Protein AF-A0AAD5EI81-F1 (afdb_monomer_lite)

Foldseek 3Di:
DVLLQVLLVLLLVLVVLVVCCVVVVDDVVCNVVSVVVNVVSCVVSVHDNPDPVSCVSRPPPPDGPVNVVVVVVVVVVVPPDPDPPDDPPPDDDDDDD

pLDDT: mean 83.07, std 16.95, range [44.34, 96.38]

InterPro domains:
  IPR032374 SGTA, homodimerisation domain [PF16546] (5-71)
  IPR047150 SGT [PTHR45831] (3-91)

Radius of gyration: 24.75 Å; chains: 1; bounding box: 62×70×39 Å

Sequence (97 aa):
MATDNKKALVYSIMEFLEKSCKDGSVKEDSVEGIEVAIQCLGEAFDVDPTDAEQQKQYSTKPATLQNIFDVYLKTKSNKKPAAPSATTSKSAPAASS

Organism: NCBI:txid1314678

Structure (mmCIF, N/CA/C/O backbone):
data_AF-A0AAD5EI81-F1
#
_entry.id   AF-A0AAD5EI81-F1
#
loop_
_atom_site.group_PDB
_atom_site.id
_atom_site.type_symbol
_atom_site.label_atom_id
_atom_site.label_alt_id
_atom_site.label_comp_id
_atom_site.label_asym_id
_atom_site.label_entity_id
_atom_site.label_seq_id
_atom_site.pdbx_PDB_ins_code
_atom_site.Cartn_x
_atom_site.Cartn_y
_atom_site.Cartn_z
_atom_site.occupancy
_atom_site.B_iso_or_equiv
_atom_site.auth_seq_id
_atom_site.auth_comp_id
_atom_site.auth_asym_id
_atom_site.auth_atom_id
_atom_site.pdbx_PDB_model_num
ATOM 1 N N . MET A 1 1 ? -13.589 10.523 10.504 1.00 56.81 1 MET A N 1
ATOM 2 C CA . MET A 1 1 ? -14.155 9.218 10.083 1.00 56.81 1 MET A CA 1
ATOM 3 C C . MET A 1 1 ? -13.979 8.932 8.591 1.00 56.81 1 MET A C 1
ATOM 5 O O . MET A 1 1 ? -13.240 8.015 8.268 1.00 56.81 1 MET A O 1
ATOM 9 N N . ALA A 1 2 ? -14.616 9.651 7.653 1.00 64.25 2 ALA A N 1
ATOM 10 C CA . ALA A 1 2 ? -14.473 9.329 6.219 1.00 64.25 2 ALA A CA 1
ATOM 11 C C . ALA A 1 2 ? -13.049 9.577 5.675 1.00 64.25 2 ALA A C 1
ATOM 13 O O . ALA A 1 2 ? -12.562 8.804 4.856 1.00 64.25 2 ALA A O 1
ATOM 14 N N . THR A 1 3 ? -12.372 10.624 6.152 1.00 72.44 3 THR A N 1
ATOM 15 C CA . THR A 1 3 ? -10.977 10.930 5.795 1.00 72.44 3 THR A CA 1
ATOM 16 C C . THR A 1 3 ? -10.000 9.922 6.401 1.00 72.44 3 THR A C 1
ATOM 18 O O . THR A 1 3 ? -9.121 9.444 5.697 1.00 72.44 3 THR A O 1
ATOM 21 N N . ASP A 1 4 ? -10.212 9.508 7.653 1.00 83.75 4 ASP A N 1
ATOM 22 C CA . ASP A 1 4 ? -9.393 8.484 8.322 1.00 83.75 4 ASP A CA 1
ATOM 23 C C . ASP A 1 4 ? -9.456 7.127 7.617 1.00 83.75 4 ASP A C 1
ATOM 25 O O . ASP A 1 4 ? -8.435 6.476 7.441 1.00 83.75 4 ASP A O 1
ATOM 29 N N . ASN A 1 5 ? -10.638 6.726 7.132 1.00 89.56 5 ASN A N 1
ATOM 30 C CA . ASN A 1 5 ? -10.777 5.497 6.344 1.00 89.56 5 ASN A CA 1
ATOM 31 C C . ASN A 1 5 ? -10.017 5.579 5.008 1.00 89.56 5 ASN A C 1
ATOM 33 O O . ASN A 1 5 ? -9.465 4.580 4.554 1.00 89.56 5 ASN A O 1
ATOM 37 N N . LYS A 1 6 ? -9.963 6.762 4.378 1.00 92.00 6 LYS A N 1
ATOM 38 C CA . LYS A 1 6 ? -9.163 6.972 3.161 1.00 92.00 6 LYS A CA 1
ATOM 39 C C . LYS A 1 6 ? -7.667 6.898 3.465 1.00 92.00 6 LYS A C 1
ATOM 41 O O . LYS A 1 6 ? -6.957 6.219 2.734 1.00 92.00 6 LYS A O 1
ATOM 46 N N . LYS A 1 7 ? -7.206 7.532 4.548 1.00 93.75 7 LYS A N 1
ATOM 47 C CA . LYS A 1 7 ? -5.805 7.458 4.992 1.00 93.75 7 LYS A CA 1
ATOM 48 C C . LYS A 1 7 ? -5.394 6.020 5.335 1.00 93.75 7 LYS A C 1
ATOM 50 O O . LYS A 1 7 ? -4.358 5.567 4.867 1.00 93.75 7 LYS A O 1
ATOM 55 N N . ALA A 1 8 ? -6.258 5.261 6.015 1.00 93.44 8 ALA A N 1
ATOM 56 C CA . ALA A 1 8 ? -6.050 3.834 6.276 1.00 93.44 8 ALA A CA 1
ATOM 57 C C . ALA A 1 8 ? -5.944 2.988 4.998 1.00 93.44 8 ALA A C 1
ATOM 59 O O . ALA A 1 8 ? -5.089 2.106 4.894 1.00 93.44 8 ALA A O 1
ATOM 60 N N . LEU A 1 9 ? -6.778 3.277 3.994 1.00 93.94 9 LEU A N 1
ATOM 61 C CA . LEU A 1 9 ? -6.695 2.611 2.697 1.00 93.94 9 LEU A CA 1
ATOM 62 C C . LEU A 1 9 ? -5.373 2.923 1.986 1.00 93.94 9 LEU A C 1
ATOM 64 O O . LEU A 1 9 ? -4.726 2.002 1.495 1.00 93.94 9 LEU A O 1
ATOM 68 N N . VAL A 1 10 ? -4.962 4.193 1.954 1.00 95.31 10 VAL A N 1
ATOM 69 C CA . VAL A 1 10 ? -3.697 4.614 1.333 1.00 95.31 10 VAL A CA 1
ATOM 70 C C . VAL A 1 10 ? -2.508 3.972 2.042 1.00 95.31 10 VAL A C 1
ATOM 72 O O . VAL A 1 10 ? -1.690 3.348 1.374 1.00 95.31 10 VAL A O 1
ATOM 75 N N . TYR A 1 11 ? -2.475 4.001 3.377 1.00 95.12 11 TYR A N 1
ATOM 76 C CA . TYR A 1 11 ? -1.461 3.310 4.181 1.00 95.12 11 TYR A CA 1
ATOM 77 C C . TYR A 1 11 ? -1.360 1.824 3.808 1.00 95.12 11 TYR A C 1
ATOM 79 O O . TYR A 1 11 ? -0.275 1.290 3.587 1.00 95.12 11 TYR A O 1
ATOM 87 N N . SER A 1 12 ? -2.506 1.155 3.662 1.00 94.81 12 SER A N 1
ATOM 88 C CA . SER A 1 12 ? -2.551 -0.264 3.298 1.00 94.81 12 SER A CA 1
ATOM 89 C C . SER A 1 12 ? -2.066 -0.537 1.866 1.00 94.81 12 SER A C 1
ATOM 91 O O . SER A 1 12 ? -1.510 -1.603 1.601 1.00 94.81 12 SER A O 1
ATOM 93 N N . ILE A 1 13 ? -2.271 0.403 0.935 1.00 95.38 13 ILE A N 1
ATOM 94 C CA . ILE A 1 13 ? -1.726 0.333 -0.431 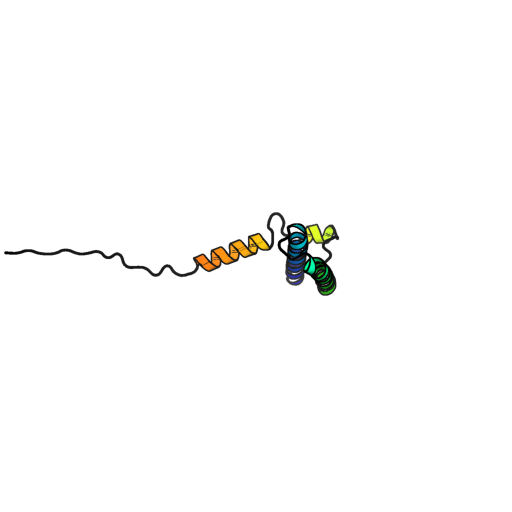1.00 95.38 13 ILE A CA 1
ATOM 95 C C . ILE A 1 13 ? -0.207 0.507 -0.395 1.00 95.38 13 ILE A C 1
ATOM 97 O O . ILE A 1 13 ? 0.497 -0.255 -1.051 1.00 95.38 13 ILE A O 1
ATOM 101 N N . MET A 1 14 ? 0.298 1.461 0.389 1.00 94.62 14 MET A N 1
ATOM 102 C CA . MET A 1 14 ? 1.735 1.692 0.552 1.00 94.62 14 MET A CA 1
ATOM 103 C C . MET A 1 14 ? 2.427 0.444 1.120 1.00 94.62 14 MET A C 1
ATOM 105 O O . MET A 1 14 ? 3.366 -0.047 0.501 1.00 94.62 14 MET A O 1
ATOM 109 N N . GLU A 1 15 ? 1.891 -0.156 2.193 1.00 93.38 15 GLU A N 1
ATOM 110 C CA . GLU A 1 15 ? 2.433 -1.403 2.770 1.00 93.38 15 GLU A CA 1
ATOM 111 C C . GLU A 1 15 ? 2.414 -2.564 1.751 1.00 93.38 15 GLU A C 1
ATOM 113 O O . GLU A 1 15 ? 3.347 -3.368 1.682 1.00 93.38 15 GLU A O 1
ATOM 118 N N . PHE A 1 16 ? 1.366 -2.654 0.922 1.00 94.81 16 PHE A N 1
ATOM 119 C CA . PHE A 1 16 ? 1.283 -3.646 -0.154 1.00 94.81 16 PHE A CA 1
ATOM 120 C C . PHE A 1 16 ? 2.361 -3.435 -1.228 1.00 94.81 16 PHE A C 1
ATOM 122 O O . PHE A 1 16 ? 2.985 -4.409 -1.658 1.00 94.81 16 PHE A O 1
ATOM 129 N N . LEU A 1 17 ? 2.593 -2.192 -1.653 1.00 94.44 17 LEU A N 1
ATOM 130 C CA . LEU A 1 17 ? 3.607 -1.854 -2.652 1.00 94.44 17 LEU A CA 1
ATOM 131 C C . LEU A 1 17 ? 5.023 -2.123 -2.123 1.00 94.44 17 LEU A C 1
ATOM 133 O O . LEU A 1 17 ? 5.794 -2.802 -2.797 1.00 94.44 17 LEU A O 1
ATOM 137 N N . GLU A 1 18 ? 5.336 -1.704 -0.893 1.00 92.62 18 GLU A N 1
ATOM 138 C CA . GLU A 1 18 ? 6.626 -1.987 -0.243 1.00 92.62 18 GLU A CA 1
ATOM 139 C C . GLU A 1 18 ? 6.889 -3.490 -0.129 1.00 92.62 18 GLU A C 1
ATOM 141 O O . GLU A 1 18 ? 7.992 -3.976 -0.400 1.00 92.62 18 GLU A O 1
ATOM 146 N N . LYS A 1 19 ? 5.862 -4.253 0.264 1.00 93.06 19 LYS A N 1
ATOM 147 C CA . LYS A 1 19 ? 5.960 -5.709 0.337 1.00 93.06 19 LYS A CA 1
ATOM 148 C C . LYS A 1 19 ? 6.174 -6.325 -1.041 1.00 93.06 19 LYS A C 1
ATOM 150 O O . LYS A 1 19 ? 6.997 -7.226 -1.148 1.00 93.06 19 LYS A O 1
ATOM 155 N N . SER A 1 20 ? 5.485 -5.822 -2.063 1.00 93.50 20 SER A N 1
ATOM 156 C CA . SER A 1 20 ? 5.611 -6.310 -3.440 1.00 93.50 20 SER A CA 1
ATOM 157 C C . SER A 1 20 ? 7.022 -6.099 -3.993 1.00 93.50 20 SER A C 1
ATOM 159 O O . SER A 1 20 ? 7.552 -6.983 -4.664 1.00 93.50 20 SER A O 1
ATOM 161 N N . CYS A 1 21 ? 7.655 -4.966 -3.665 1.00 92.56 21 CYS A N 1
ATOM 162 C CA . CYS A 1 21 ? 9.062 -4.713 -3.983 1.00 92.56 21 CYS A CA 1
ATOM 163 C C . CYS A 1 21 ? 10.001 -5.690 -3.261 1.00 92.56 21 CYS A C 1
ATOM 165 O O . CYS A 1 21 ? 10.963 -6.169 -3.851 1.00 92.56 21 CYS A O 1
ATOM 167 N N . LYS A 1 22 ? 9.717 -6.019 -1.993 1.00 91.06 22 LYS A N 1
ATOM 168 C CA . LYS A 1 22 ? 10.549 -6.923 -1.179 1.00 91.06 22 LYS A CA 1
ATOM 169 C C . LYS A 1 22 ? 10.395 -8.405 -1.511 1.00 91.06 22 LYS A C 1
ATOM 171 O O . LYS A 1 22 ? 11.363 -9.145 -1.370 1.00 91.06 22 LYS A O 1
ATOM 176 N N . ASP A 1 23 ? 9.195 -8.860 -1.864 1.00 91.88 23 ASP A N 1
ATOM 177 C CA . ASP A 1 23 ? 8.920 -10.282 -2.113 1.00 91.88 23 ASP A CA 1
ATOM 178 C C . ASP A 1 23 ? 9.115 -10.695 -3.581 1.00 91.88 23 ASP A C 1
ATOM 180 O O . ASP A 1 23 ? 9.061 -11.882 -3.896 1.00 91.88 23 ASP A O 1
ATOM 184 N N . GLY A 1 24 ? 9.394 -9.734 -4.468 1.00 89.00 24 GLY A N 1
ATOM 185 C CA . GLY A 1 24 ? 9.627 -9.988 -5.890 1.00 89.00 24 GLY A CA 1
ATOM 186 C C . GLY A 1 24 ? 8.344 -10.139 -6.709 1.00 89.00 24 GLY A C 1
ATOM 187 O O . GLY A 1 24 ? 8.396 -10.616 -7.843 1.00 89.00 24 GLY A O 1
ATOM 188 N N . SER A 1 25 ? 7.191 -9.714 -6.177 1.00 91.00 25 SER A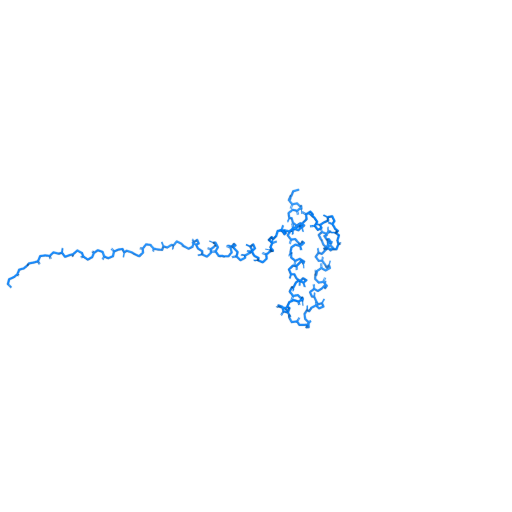 N 1
ATOM 189 C CA . SER A 1 25 ? 5.931 -9.649 -6.935 1.00 91.00 25 SER A CA 1
ATOM 190 C C . SER A 1 25 ? 5.984 -8.660 -8.108 1.00 91.00 25 SER A C 1
ATOM 192 O O . SER A 1 25 ? 5.142 -8.717 -9.007 1.00 91.00 25 SER A O 1
ATOM 194 N N . VAL A 1 26 ? 6.960 -7.748 -8.114 1.00 92.69 26 VAL A N 1
ATOM 195 C CA . VAL A 1 26 ? 7.196 -6.759 -9.175 1.00 92.69 26 VAL A CA 1
ATOM 196 C C . VAL A 1 26 ? 8.594 -6.920 -9.764 1.00 92.69 26 VAL A C 1
ATOM 198 O O . VAL A 1 26 ? 9.507 -7.422 -9.115 1.00 92.69 26 VAL A O 1
ATOM 201 N N . LYS A 1 27 ? 8.759 -6.504 -11.024 1.00 92.56 27 LYS A N 1
ATOM 202 C CA . LYS A 1 27 ? 10.061 -6.521 -11.705 1.00 92.56 27 LYS A CA 1
ATOM 203 C C . LYS A 1 27 ? 11.026 -5.558 -11.020 1.00 92.56 27 LYS A C 1
ATOM 205 O O . LYS A 1 27 ? 10.612 -4.466 -10.642 1.00 92.56 27 LYS A O 1
ATOM 210 N N . GLU A 1 28 ? 12.301 -5.931 -10.964 1.00 89.94 28 GLU A N 1
ATOM 211 C CA . GLU A 1 28 ? 13.359 -5.122 -10.345 1.00 89.94 28 GLU A CA 1
ATOM 212 C C . GLU A 1 28 ? 13.464 -3.725 -10.983 1.00 89.94 28 GLU A C 1
ATOM 214 O O . GLU A 1 28 ? 13.420 -2.733 -10.264 1.00 89.94 28 GLU A O 1
ATOM 219 N N . ASP A 1 29 ? 13.407 -3.625 -12.320 1.00 92.56 29 ASP A N 1
ATOM 220 C CA . ASP A 1 29 ? 13.367 -2.341 -13.050 1.00 92.56 29 ASP A CA 1
ATOM 221 C C . ASP A 1 29 ? 12.177 -1.431 -12.678 1.00 92.56 29 ASP A C 1
ATOM 223 O O . ASP A 1 29 ? 12.140 -0.258 -13.037 1.00 92.56 29 ASP A O 1
ATOM 227 N N . SER A 1 30 ? 11.139 -1.969 -12.029 1.00 92.94 30 SER A N 1
ATOM 228 C CA . SER A 1 30 ? 9.952 -1.212 -11.612 1.00 92.94 30 SER A CA 1
ATOM 229 C C . SER A 1 30 ? 9.979 -0.815 -10.136 1.00 92.94 30 SER A C 1
ATOM 231 O O . SER A 1 30 ? 9.109 -0.050 -9.722 1.00 92.94 30 SER A O 1
ATOM 233 N N . VAL A 1 31 ? 10.946 -1.304 -9.349 1.00 93.81 31 VAL A N 1
ATOM 234 C CA . VAL A 1 31 ? 11.032 -1.038 -7.903 1.00 93.81 31 VAL A CA 1
ATOM 235 C C . VAL A 1 31 ? 11.221 0.451 -7.640 1.00 93.81 31 VAL A C 1
ATOM 237 O O . VAL A 1 31 ? 10.416 1.026 -6.912 1.00 93.81 31 VAL A O 1
ATOM 240 N N . GLU A 1 32 ? 12.177 1.097 -8.312 1.00 94.31 32 GLU A N 1
ATOM 241 C CA . GLU A 1 32 ? 12.427 2.539 -8.155 1.00 94.31 32 GLU A CA 1
ATOM 242 C C . GLU A 1 32 ? 11.173 3.369 -8.482 1.00 94.31 32 GLU A C 1
ATOM 244 O O . GLU A 1 32 ? 10.809 4.298 -7.762 1.00 94.31 32 GLU A O 1
ATOM 249 N N . GLY A 1 33 ? 10.448 2.997 -9.544 1.00 96.06 33 GLY A N 1
ATOM 250 C CA . GLY A 1 33 ? 9.199 3.665 -9.918 1.00 96.06 33 GLY A CA 1
ATOM 251 C C . GLY A 1 33 ? 8.084 3.483 -8.883 1.00 96.06 33 GLY A C 1
ATOM 252 O O . GLY A 1 33 ? 7.290 4.397 -8.654 1.00 96.06 33 GLY A O 1
ATOM 253 N N . ILE A 1 34 ? 8.027 2.319 -8.233 1.00 95.44 34 ILE A N 1
ATOM 254 C CA . ILE A 1 34 ? 7.063 2.044 -7.165 1.00 95.44 34 ILE A CA 1
ATOM 255 C C . ILE A 1 34 ? 7.424 2.808 -5.888 1.00 95.44 34 ILE A C 1
ATOM 257 O O . ILE A 1 34 ? 6.522 3.334 -5.241 1.00 95.44 34 ILE A O 1
ATOM 261 N N . GLU A 1 35 ? 8.706 2.932 -5.541 1.00 93.50 35 GLU A N 1
ATOM 262 C CA . GLU A 1 35 ? 9.151 3.735 -4.394 1.00 93.50 35 GLU A CA 1
ATOM 263 C C . GLU A 1 35 ? 8.768 5.211 -4.555 1.00 93.50 35 GLU A C 1
ATOM 265 O O . GLU A 1 35 ? 8.216 5.811 -3.629 1.00 93.50 35 GLU A O 1
ATOM 270 N N . VAL A 1 36 ? 8.934 5.771 -5.760 1.00 96.06 36 VAL A N 1
ATOM 271 C CA . VAL A 1 36 ? 8.449 7.125 -6.080 1.00 96.06 36 VAL A CA 1
ATOM 272 C C . VAL A 1 36 ? 6.925 7.209 -5.952 1.00 96.06 36 VAL A C 1
ATOM 274 O O . VAL A 1 36 ? 6.401 8.162 -5.378 1.00 96.06 36 VAL A O 1
ATOM 277 N N . ALA A 1 37 ? 6.188 6.203 -6.433 1.00 96.38 37 ALA A N 1
ATOM 278 C CA . ALA A 1 37 ? 4.731 6.184 -6.308 1.00 96.38 37 ALA A CA 1
ATOM 279 C C . ALA A 1 37 ? 4.268 6.143 -4.840 1.00 96.38 37 ALA A C 1
ATOM 281 O O . ALA A 1 37 ? 3.310 6.834 -4.490 1.00 96.38 37 ALA A O 1
ATOM 282 N N . ILE A 1 38 ? 4.946 5.376 -3.977 1.00 95.12 38 ILE A N 1
ATOM 283 C CA . ILE A 1 38 ? 4.678 5.340 -2.531 1.00 95.12 38 ILE A CA 1
ATOM 284 C C . ILE A 1 38 ? 4.859 6.741 -1.937 1.00 95.12 38 ILE A C 1
ATOM 286 O O . ILE A 1 38 ? 3.959 7.221 -1.250 1.00 95.12 38 ILE A O 1
ATOM 290 N N . GLN A 1 39 ? 5.957 7.431 -2.253 1.00 94.56 39 GLN A N 1
ATOM 291 C CA . GLN A 1 39 ? 6.195 8.799 -1.779 1.00 94.56 39 GLN A CA 1
ATOM 292 C C . GLN A 1 39 ? 5.098 9.766 -2.244 1.00 94.56 39 GLN A C 1
ATOM 294 O O . GLN A 1 39 ? 4.517 10.472 -1.420 1.00 94.56 39 GLN A O 1
ATOM 299 N N . CYS A 1 40 ? 4.728 9.731 -3.529 1.00 96.31 40 CYS A N 1
ATOM 300 C CA . CYS A 1 40 ? 3.653 10.573 -4.056 1.00 96.31 40 CYS A CA 1
ATOM 301 C C . CYS A 1 40 ? 2.299 10.308 -3.375 1.00 96.31 40 CYS A C 1
ATOM 303 O O . CYS A 1 40 ? 1.535 11.244 -3.141 1.00 96.31 40 CYS A O 1
ATOM 305 N N . LEU A 1 41 ? 1.977 9.047 -3.056 1.00 95.62 41 LEU A N 1
ATOM 306 C CA . LEU A 1 41 ? 0.757 8.697 -2.320 1.00 95.62 41 LEU A CA 1
ATOM 307 C C . LEU A 1 41 ? 0.788 9.228 -0.884 1.00 95.62 41 LEU A C 1
ATOM 309 O O . LEU A 1 41 ? -0.228 9.739 -0.408 1.00 95.62 41 LEU A O 1
ATOM 313 N N . GLY A 1 42 ? 1.941 9.126 -0.219 1.00 94.81 42 GLY A N 1
ATOM 314 C CA . GLY A 1 42 ? 2.132 9.646 1.130 1.00 94.81 42 GLY A CA 1
ATOM 315 C C . GLY A 1 42 ? 1.931 11.158 1.196 1.00 94.81 42 GLY A C 1
ATOM 316 O O . GLY A 1 42 ? 1.133 11.640 1.999 1.00 94.81 42 GLY A O 1
ATOM 317 N N . GLU A 1 43 ? 2.547 11.904 0.277 1.00 94.69 43 GLU A N 1
ATOM 318 C CA . GLU A 1 43 ? 2.383 13.361 0.195 1.00 94.69 43 GLU A CA 1
ATOM 319 C C . GLU A 1 43 ? 0.951 13.772 -0.178 1.00 94.69 43 GLU A C 1
ATOM 321 O O . GLU A 1 43 ? 0.380 14.672 0.437 1.00 94.69 43 GLU A O 1
ATOM 326 N N . ALA A 1 44 ? 0.327 13.096 -1.149 1.00 95.44 44 ALA A N 1
ATOM 327 C CA . ALA A 1 44 ? -1.010 13.458 -1.628 1.00 95.44 44 ALA A CA 1
ATOM 328 C C . ALA A 1 44 ? -2.109 13.291 -0.565 1.00 95.44 44 ALA A C 1
ATOM 330 O O . ALA A 1 44 ? -3.133 13.978 -0.618 1.00 95.44 44 ALA A O 1
ATOM 331 N N . PHE A 1 45 ? -1.921 12.365 0.378 1.00 94.25 45 PHE A N 1
ATOM 332 C CA . PHE A 1 45 ? -2.908 12.045 1.408 1.00 94.25 45 PHE A CA 1
ATOM 333 C C . PHE A 1 45 ? -2.449 12.371 2.826 1.00 94.25 45 PHE A C 1
ATOM 335 O O . PHE A 1 45 ? -3.220 12.132 3.762 1.00 94.25 45 PHE A O 1
ATOM 342 N N . ASP A 1 46 ? -1.255 12.950 2.986 1.00 93.00 46 ASP A N 1
ATOM 343 C CA . ASP A 1 46 ? -0.660 13.261 4.285 1.00 93.00 46 ASP A CA 1
ATOM 344 C C . ASP A 1 46 ? -0.596 11.988 5.160 1.00 93.00 46 ASP A C 1
ATOM 346 O O . ASP A 1 46 ? -1.153 11.912 6.264 1.00 93.00 46 ASP A O 1
ATOM 350 N N . VAL A 1 47 ? -0.014 10.933 4.577 1.00 94.00 47 VAL A N 1
ATOM 351 C CA . VAL A 1 47 ? 0.169 9.604 5.171 1.00 94.00 47 VAL A CA 1
ATOM 352 C C . VAL A 1 47 ? 1.647 9.232 5.145 1.00 94.00 47 VAL A C 1
ATOM 354 O O . VAL A 1 47 ? 2.281 9.279 4.096 1.00 94.00 47 VAL A O 1
ATOM 357 N N . ASP A 1 48 ? 2.176 8.806 6.285 1.00 91.25 48 ASP A N 1
ATOM 358 C CA . ASP A 1 48 ? 3.564 8.381 6.430 1.00 91.25 48 ASP A CA 1
ATOM 359 C C . ASP A 1 48 ? 3.621 6.948 6.995 1.00 91.25 48 ASP A C 1
ATOM 361 O O . ASP A 1 48 ? 3.159 6.706 8.115 1.00 91.25 48 ASP A O 1
ATOM 365 N N . PRO A 1 49 ? 4.164 5.970 6.244 1.00 84.56 49 PRO A N 1
ATOM 366 C CA . PRO A 1 49 ? 4.290 4.591 6.699 1.00 84.56 49 PRO A CA 1
ATOM 367 C C . PRO A 1 49 ? 5.345 4.422 7.800 1.00 84.56 49 PRO A C 1
ATOM 369 O O . PRO A 1 49 ? 5.316 3.417 8.517 1.00 84.56 49 PRO A O 1
ATOM 372 N N . THR A 1 50 ? 6.254 5.391 7.942 1.00 87.94 50 THR A N 1
ATOM 373 C CA . THR A 1 50 ? 7.330 5.408 8.940 1.00 87.94 50 THR A CA 1
ATOM 374 C C . THR A 1 50 ? 6.911 6.057 10.259 1.00 87.94 50 THR A C 1
ATOM 376 O O . THR A 1 50 ? 7.557 5.824 11.284 1.00 87.94 50 THR A O 1
ATOM 379 N N . ASP A 1 51 ? 5.805 6.808 10.270 1.00 92.56 51 ASP A N 1
ATOM 380 C CA . ASP A 1 51 ? 5.269 7.408 11.486 1.00 92.56 51 ASP A CA 1
ATOM 381 C C . ASP A 1 51 ? 4.568 6.362 12.368 1.00 92.56 51 ASP A C 1
ATOM 383 O O . ASP A 1 51 ? 3.621 5.678 11.968 1.00 92.56 51 ASP A O 1
ATOM 387 N N . ALA A 1 52 ? 5.033 6.240 13.612 1.00 91.25 52 ALA A N 1
ATOM 388 C CA . ALA A 1 52 ? 4.568 5.209 14.535 1.00 91.25 52 ALA A CA 1
ATOM 389 C C . ALA A 1 52 ? 3.114 5.417 14.996 1.00 91.25 52 ALA A C 1
ATOM 391 O O . ALA A 1 52 ? 2.420 4.444 15.309 1.00 91.25 52 ALA A O 1
ATOM 392 N N . GLU A 1 53 ? 2.642 6.663 15.059 1.00 92.19 53 GLU A N 1
ATOM 393 C CA . GLU A 1 53 ? 1.274 6.977 15.481 1.00 92.19 53 GLU A CA 1
ATOM 394 C C . GLU A 1 53 ? 0.288 6.682 14.347 1.00 92.19 53 GLU A C 1
ATOM 396 O O . GLU A 1 53 ? -0.713 5.991 14.556 1.00 92.19 53 GLU A O 1
ATOM 401 N N . GLN A 1 54 ? 0.620 7.088 13.122 1.00 91.75 54 GLN A N 1
ATOM 402 C CA . GLN A 1 54 ? -0.120 6.729 11.919 1.00 91.75 54 GLN A CA 1
ATOM 403 C C . GLN A 1 54 ? -0.123 5.224 11.682 1.00 91.75 54 GLN A C 1
ATOM 405 O O . GLN A 1 54 ? -1.169 4.665 11.359 1.00 91.75 54 GLN A O 1
ATOM 410 N N . GLN A 1 55 ? 0.990 4.533 11.930 1.00 90.69 55 GLN A N 1
ATOM 411 C CA . GLN A 1 55 ? 1.016 3.077 11.884 1.00 90.69 55 GLN A CA 1
ATOM 412 C C . GLN A 1 55 ? 0.009 2.464 12.864 1.00 90.69 55 GLN A C 1
ATOM 414 O O . GLN A 1 55 ? -0.727 1.560 12.482 1.00 90.69 55 GLN A O 1
ATOM 419 N N . LYS A 1 56 ? -0.091 2.945 14.109 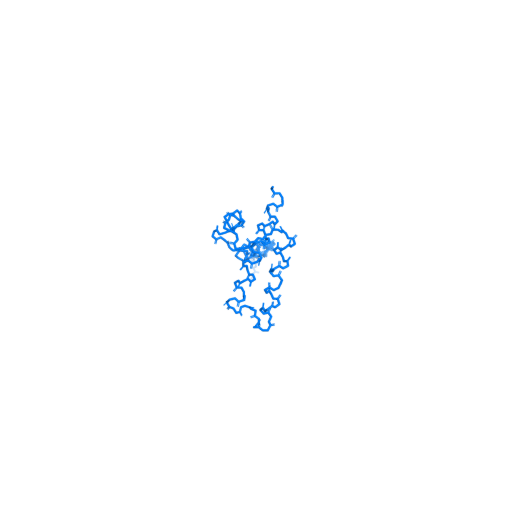1.00 90.31 56 LYS A N 1
ATOM 420 C CA . LYS A 1 56 ? -1.112 2.441 15.049 1.00 90.31 56 LYS A CA 1
ATOM 421 C C . LYS A 1 56 ? -2.535 2.775 14.602 1.00 90.31 56 LYS A C 1
ATOM 423 O O . LYS A 1 56 ? -3.439 1.978 14.834 1.00 90.31 56 LYS A O 1
ATOM 428 N N . GLN A 1 57 ? -2.733 3.946 14.003 1.00 90.62 57 GLN A N 1
ATOM 429 C CA . GLN A 1 57 ? -4.055 4.452 13.642 1.00 90.62 57 GLN A CA 1
ATOM 430 C C . GLN A 1 57 ? -4.603 3.842 12.343 1.00 90.62 57 GLN A C 1
ATOM 432 O O . GLN A 1 57 ? -5.807 3.615 12.231 1.00 90.62 57 GLN A O 1
ATOM 437 N N . TYR A 1 58 ? -3.737 3.597 11.360 1.00 92.38 58 TYR A N 1
ATOM 438 C CA . TYR A 1 58 ? -4.108 3.246 9.986 1.00 92.38 58 TYR A CA 1
ATOM 439 C C . TYR A 1 58 ? -3.770 1.807 9.596 1.00 92.38 58 TYR A C 1
ATOM 441 O O . TYR A 1 58 ? -4.303 1.314 8.601 1.00 92.38 58 TYR A O 1
ATOM 449 N N . SER A 1 59 ? -2.920 1.119 10.363 1.00 87.62 59 SER A N 1
ATOM 450 C CA . SER A 1 59 ? -2.604 -0.289 10.114 1.00 87.62 59 SER A CA 1
ATOM 451 C C . SER A 1 59 ? -3.851 -1.164 10.212 1.00 87.62 59 SER A C 1
ATOM 453 O O . SER A 1 59 ? -4.618 -1.095 11.172 1.00 87.62 59 SER A O 1
ATOM 455 N N . THR A 1 60 ? -4.016 -2.058 9.239 1.00 86.44 60 THR A N 1
ATOM 456 C CA . THR A 1 60 ? -5.108 -3.042 9.205 1.00 86.44 60 THR A CA 1
ATOM 457 C C . THR A 1 60 ? -4.722 -4.390 9.815 1.00 86.44 60 THR A C 1
ATOM 459 O O . THR A 1 60 ? -5.490 -5.353 9.727 1.00 86.44 60 THR A O 1
ATOM 462 N N . LYS A 1 61 ? -3.533 -4.490 10.428 1.00 85.44 61 LYS A N 1
ATOM 463 C CA . LYS A 1 61 ? -3.033 -5.736 11.029 1.00 85.44 61 LYS A CA 1
ATOM 464 C C . LYS A 1 61 ? -4.030 -6.281 12.067 1.00 85.44 61 LYS A C 1
ATOM 466 O O . LYS A 1 61 ? -4.589 -5.507 12.840 1.00 85.44 61 LYS A O 1
ATOM 471 N N . PRO A 1 62 ? -4.255 -7.610 12.112 1.00 84.38 62 PRO A N 1
ATOM 472 C CA . PRO A 1 62 ? -3.500 -8.671 11.428 1.00 84.38 62 PRO A CA 1
ATOM 473 C C . PRO A 1 62 ? -3.900 -8.926 9.963 1.00 84.38 62 PRO A C 1
ATOM 475 O O . PRO A 1 62 ? -3.286 -9.766 9.308 1.00 84.38 62 PRO A O 1
ATOM 478 N N . ALA A 1 63 ? -4.915 -8.241 9.433 1.00 88.00 63 ALA A N 1
ATOM 479 C CA . ALA A 1 63 ? -5.317 -8.392 8.040 1.00 88.00 63 ALA A CA 1
ATOM 480 C C . ALA A 1 63 ? -4.464 -7.511 7.111 1.00 88.00 63 ALA A C 1
ATOM 482 O O . ALA A 1 63 ? -4.064 -6.402 7.462 1.00 88.00 63 ALA A O 1
ATOM 483 N N . THR A 1 64 ? -4.215 -7.994 5.896 1.00 89.69 64 THR A N 1
ATOM 4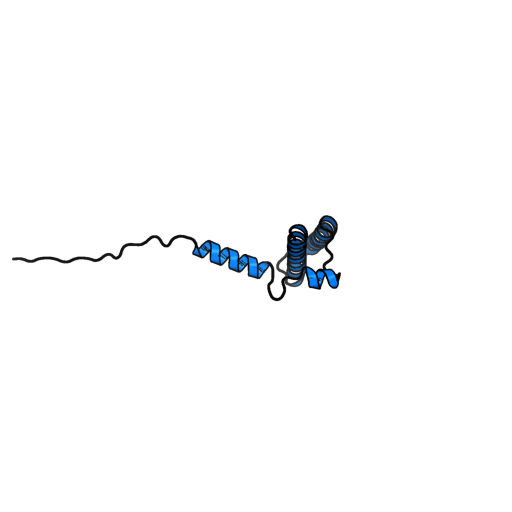84 C CA . THR A 1 64 ? -3.577 -7.215 4.827 1.00 89.69 64 THR A CA 1
ATOM 485 C C . THR A 1 64 ? -4.611 -6.832 3.777 1.00 89.69 64 THR A C 1
ATOM 487 O O . THR A 1 64 ? -5.591 -7.559 3.576 1.00 89.69 64 THR A O 1
ATOM 490 N N . LEU A 1 65 ? -4.374 -5.729 3.059 1.00 92.50 65 LEU A N 1
ATOM 491 C CA . LEU A 1 65 ? -5.235 -5.300 1.950 1.00 92.50 65 LEU A CA 1
ATOM 492 C C . LEU A 1 65 ? -5.478 -6.433 0.945 1.00 92.50 65 LEU A C 1
ATOM 494 O O . LEU A 1 65 ? -6.607 -6.642 0.509 1.00 92.50 65 LEU A O 1
ATOM 498 N N . GLN A 1 66 ? -4.430 -7.202 0.642 1.00 90.81 66 GLN A N 1
ATOM 499 C CA . GLN A 1 66 ? -4.505 -8.340 -0.266 1.00 90.81 66 GLN A CA 1
ATOM 500 C C . GLN A 1 66 ? -5.462 -9.425 0.245 1.00 90.81 66 GLN A C 1
ATOM 502 O O . GLN A 1 66 ? -6.367 -9.816 -0.485 1.00 90.81 66 GLN A O 1
ATOM 507 N N . ASN A 1 67 ? -5.356 -9.838 1.516 1.00 92.81 67 ASN A N 1
ATOM 508 C CA . ASN A 1 67 ? -6.259 -10.843 2.089 1.00 92.81 67 ASN A CA 1
ATOM 509 C C . ASN A 1 67 ? -7.719 -10.355 2.127 1.00 92.81 67 ASN A C 1
ATOM 511 O O . ASN A 1 67 ? -8.641 -11.110 1.817 1.00 92.81 67 ASN A O 1
ATOM 515 N N . ILE A 1 68 ? -7.941 -9.080 2.465 1.00 92.38 68 ILE A N 1
ATOM 516 C CA . ILE A 1 68 ? -9.279 -8.470 2.458 1.00 92.38 68 ILE A CA 1
ATOM 517 C C . ILE A 1 68 ? -9.865 -8.496 1.039 1.00 92.38 68 ILE A C 1
ATOM 519 O O . ILE A 1 68 ? -11.023 -8.879 0.847 1.00 92.38 68 ILE A O 1
ATOM 523 N N . PHE A 1 69 ? -9.061 -8.125 0.041 1.00 93.19 69 PHE A N 1
ATOM 524 C CA . PHE A 1 69 ? -9.478 -8.110 -1.356 1.00 93.19 69 PHE A CA 1
ATOM 525 C C . PHE A 1 69 ? -9.757 -9.522 -1.890 1.00 93.19 69 PHE A C 1
ATOM 527 O O . PHE A 1 69 ? -10.789 -9.738 -2.527 1.00 93.19 69 PHE A O 1
ATOM 534 N N . ASP A 1 70 ? -8.923 -10.508 -1.555 1.00 93.00 70 ASP A N 1
ATOM 535 C CA . ASP A 1 70 ? -9.134 -11.918 -1.900 1.00 93.00 70 ASP A CA 1
ATOM 536 C C . ASP A 1 70 ? -10.447 -12.472 -1.332 1.00 93.00 70 ASP A C 1
ATOM 538 O O . ASP A 1 70 ? -11.220 -13.126 -2.040 1.00 93.00 70 ASP A O 1
ATOM 542 N N . VAL A 1 71 ? -10.739 -12.197 -0.056 1.00 93.62 71 VAL A N 1
ATOM 543 C CA . VAL A 1 71 ? -11.999 -12.611 0.586 1.00 93.62 71 VAL A CA 1
ATOM 544 C C . VAL A 1 71 ? -13.197 -11.957 -0.103 1.00 93.62 71 VAL A C 1
ATOM 546 O O . VAL A 1 71 ? -14.205 -12.626 -0.365 1.00 93.62 71 VAL A O 1
ATOM 549 N N . TYR A 1 72 ? -13.090 -10.671 -0.446 1.00 93.38 72 TYR A N 1
ATOM 550 C CA . TYR A 1 72 ? -14.128 -9.968 -1.193 1.00 93.38 72 TYR A CA 1
ATOM 551 C C . TYR A 1 72 ? -14.365 -10.600 -2.572 1.00 93.38 72 TYR A C 1
ATOM 553 O O . TYR A 1 72 ? -15.514 -10.887 -2.919 1.00 93.38 72 TYR A O 1
ATOM 561 N N . LEU A 1 73 ? -13.306 -10.885 -3.337 1.00 93.81 73 LEU A N 1
ATOM 562 C CA . LEU A 1 73 ? -13.414 -11.522 -4.653 1.00 93.81 73 LEU A CA 1
ATOM 563 C C . LEU A 1 73 ? -14.016 -12.931 -4.571 1.00 93.81 73 LEU A C 1
ATOM 565 O O . LEU A 1 73 ? -14.900 -13.262 -5.368 1.00 93.81 73 LEU A O 1
ATOM 569 N N . LYS A 1 74 ? -13.617 -13.742 -3.584 1.00 92.69 74 LYS A N 1
ATOM 570 C CA . LYS A 1 74 ? -14.203 -15.073 -3.332 1.00 92.69 74 LYS A CA 1
ATOM 571 C C . LYS A 1 74 ? -15.694 -14.982 -3.015 1.00 92.69 74 LYS A C 1
ATOM 573 O O . LYS A 1 74 ? -16.507 -15.676 -3.623 1.00 92.69 74 LYS A O 1
ATOM 578 N N . THR A 1 75 ? -16.073 -14.068 -2.125 1.00 92.44 75 THR A N 1
ATOM 579 C CA . THR A 1 75 ? -17.477 -13.863 -1.737 1.00 92.44 75 THR A CA 1
ATOM 580 C C . THR A 1 75 ? -18.318 -13.348 -2.906 1.00 92.44 75 THR A C 1
ATOM 582 O O . THR A 1 75 ? -19.455 -13.778 -3.101 1.00 92.44 75 THR A O 1
ATOM 585 N N . LYS A 1 76 ? -17.756 -12.451 -3.725 1.00 91.25 76 LYS A N 1
ATOM 586 C CA . LYS A 1 76 ? -18.402 -11.943 -4.941 1.00 91.25 76 LYS A CA 1
ATOM 587 C C . LYS A 1 76 ? -18.601 -13.049 -5.981 1.00 91.25 76 LYS A C 1
ATOM 589 O O . LYS A 1 76 ? -19.655 -13.097 -6.608 1.00 91.25 76 LYS A O 1
ATOM 594 N N . SER A 1 77 ? -17.637 -13.958 -6.117 1.00 81.06 77 SER A N 1
ATOM 595 C CA . SER A 1 77 ? -17.711 -15.108 -7.030 1.00 81.06 77 SER A CA 1
ATOM 596 C C . SER A 1 77 ? -18.761 -16.136 -6.586 1.00 81.06 77 SER A C 1
ATOM 598 O O . SER A 1 77 ? -19.527 -16.630 -7.412 1.00 81.06 77 SER A O 1
ATOM 600 N N . ASN A 1 78 ? -18.891 -16.374 -5.275 1.00 69.94 78 ASN A N 1
ATOM 601 C CA . ASN A 1 78 ? -19.923 -17.244 -4.693 1.00 69.94 78 ASN A CA 1
ATOM 602 C C . ASN A 1 78 ? -21.350 -16.667 -4.760 1.00 69.94 78 ASN A C 1
ATOM 604 O O . ASN A 1 78 ? -22.309 -17.383 -4.487 1.00 69.94 78 ASN A O 1
ATOM 608 N N . LYS A 1 79 ? -21.516 -15.389 -5.127 1.00 59.31 79 LYS A N 1
ATOM 609 C CA . LYS A 1 79 ? -22.827 -14.743 -5.307 1.00 59.31 79 LYS A CA 1
ATOM 610 C C . LYS A 1 79 ? -23.455 -14.981 -6.684 1.00 59.31 79 LYS A C 1
ATOM 612 O O . LYS A 1 79 ? -24.543 -14.462 -6.936 1.00 59.31 79 LYS A O 1
ATOM 617 N N . LYS A 1 80 ? -22.827 -15.763 -7.575 1.00 52.25 80 LYS A N 1
ATOM 618 C CA . LYS A 1 80 ? -23.516 -16.259 -8.775 1.00 52.25 80 LYS A CA 1
ATOM 619 C C . LYS A 1 80 ? -24.644 -17.189 -8.307 1.00 52.25 80 LYS A C 1
ATOM 621 O O . LYS A 1 80 ? -24.338 -18.173 -7.636 1.00 52.25 80 LYS A O 1
ATOM 626 N N . PRO A 1 81 ? -25.924 -16.913 -8.626 1.00 48.88 81 PRO A N 1
ATOM 627 C CA . PRO A 1 81 ? -27.003 -17.818 -8.267 1.00 48.88 81 PRO A CA 1
ATOM 628 C C . PRO A 1 81 ? -26.679 -19.181 -8.867 1.00 48.88 81 PRO A C 1
ATOM 630 O O . PRO A 1 81 ? -26.440 -19.289 -10.076 1.00 48.88 81 PRO A O 1
ATOM 633 N N . ALA A 1 82 ? -26.636 -20.212 -8.027 1.00 51.34 82 ALA A N 1
ATOM 634 C CA . ALA A 1 82 ? -26.768 -21.568 -8.512 1.00 51.34 82 ALA A CA 1
ATOM 635 C C . ALA A 1 82 ? -28.091 -21.606 -9.282 1.00 51.34 82 ALA A C 1
ATOM 637 O O . ALA A 1 82 ? -29.161 -21.432 -8.699 1.00 51.34 82 ALA A O 1
ATOM 638 N N . ALA A 1 83 ? -28.016 -21.743 -10.606 1.00 52.72 83 ALA A N 1
ATOM 639 C CA . ALA A 1 83 ? -29.191 -22.103 -11.372 1.00 52.72 83 ALA A CA 1
ATOM 640 C C . ALA A 1 83 ? -29.702 -23.425 -10.776 1.00 52.72 83 ALA A C 1
ATOM 642 O O . ALA A 1 83 ? -28.889 -24.337 -10.582 1.00 52.72 83 ALA A O 1
ATOM 643 N N . PRO A 1 84 ? -30.996 -23.548 -10.445 1.00 50.75 84 PRO A N 1
ATOM 644 C CA . PRO A 1 84 ? -31.547 -24.823 -10.035 1.00 50.75 84 PRO A CA 1
ATOM 645 C C . PRO A 1 84 ? -31.541 -25.727 -11.270 1.00 50.75 84 PRO A C 1
ATOM 647 O O . PRO A 1 84 ? -32.468 -25.701 -12.075 1.00 50.75 84 PRO A O 1
ATOM 650 N N . SER A 1 85 ? -30.473 -26.502 -11.466 1.00 47.47 85 SER A N 1
ATOM 651 C CA . SER A 1 85 ? -30.514 -27.611 -12.415 1.00 47.47 85 SER A CA 1
ATOM 652 C C . SER A 1 85 ? -31.366 -28.703 -11.793 1.00 47.47 85 SER A C 1
ATOM 654 O O . SER A 1 85 ? -30.934 -29.442 -10.912 1.00 47.47 85 SER A O 1
ATOM 656 N N . ALA A 1 86 ? -32.616 -28.675 -12.243 1.00 48.97 86 ALA A N 1
ATOM 657 C CA . ALA A 1 86 ? -33.686 -29.637 -12.093 1.00 48.97 86 ALA A CA 1
ATOM 658 C C . ALA A 1 86 ? -33.236 -31.032 -11.638 1.00 48.97 86 ALA A C 1
ATOM 660 O O . ALA A 1 86 ? -32.496 -31.738 -12.325 1.00 48.97 86 ALA A O 1
ATOM 661 N N . THR A 1 87 ? -33.801 -31.460 -10.513 1.00 46.25 87 THR A N 1
ATOM 662 C CA . THR A 1 87 ? -34.039 -32.865 -10.213 1.00 46.25 87 THR A CA 1
ATOM 663 C C . THR A 1 87 ? -34.801 -33.489 -11.382 1.00 46.25 87 THR A C 1
ATOM 665 O O . THR A 1 87 ? -36.006 -33.302 -11.539 1.00 46.25 87 THR A O 1
ATOM 668 N N . THR A 1 88 ? -34.106 -34.250 -12.228 1.00 49.09 88 THR A N 1
ATOM 669 C CA . THR A 1 88 ? -34.755 -35.177 -13.156 1.00 49.09 88 THR A CA 1
ATOM 670 C C . THR A 1 88 ? -35.315 -36.344 -12.349 1.00 49.09 88 THR A C 1
ATOM 672 O O . THR A 1 88 ? -34.718 -37.418 -12.274 1.00 49.09 88 THR A O 1
ATOM 675 N N . SER A 1 89 ? -36.472 -36.129 -11.727 1.00 53.44 89 SER A N 1
ATOM 676 C CA . SER A 1 89 ? -37.358 -37.204 -11.297 1.00 53.44 89 SER A CA 1
ATOM 677 C C . SER A 1 89 ? -37.894 -37.875 -12.558 1.00 53.44 89 SER A C 1
ATOM 679 O O . SER A 1 89 ? -38.877 -37.434 -13.150 1.00 53.44 89 SER A O 1
ATOM 681 N N . LYS A 1 90 ? -37.206 -38.924 -13.017 1.00 51.34 90 LYS A N 1
ATOM 682 C CA . LYS A 1 90 ? -37.728 -39.820 -14.049 1.00 51.34 90 LYS A CA 1
ATOM 683 C C . LYS A 1 90 ? -38.842 -40.654 -13.417 1.00 51.34 90 LYS A C 1
ATOM 685 O O . LYS A 1 90 ? -38.597 -41.734 -12.889 1.00 51.34 90 LYS A O 1
ATOM 690 N N . SER A 1 91 ? -40.059 -40.118 -13.443 1.00 48.78 91 SER A N 1
ATOM 691 C CA . SER A 1 91 ? -41.282 -40.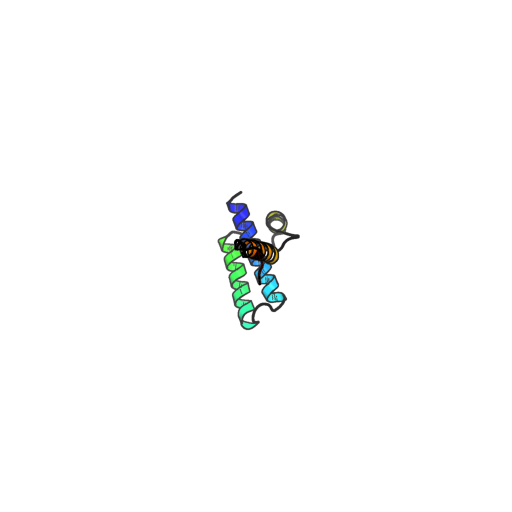873 -13.184 1.00 48.78 91 SER A CA 1
ATOM 692 C C . SER A 1 91 ? -41.416 -41.975 -14.235 1.00 48.78 91 SER A C 1
ATOM 694 O O . SER A 1 91 ? -41.568 -41.692 -15.422 1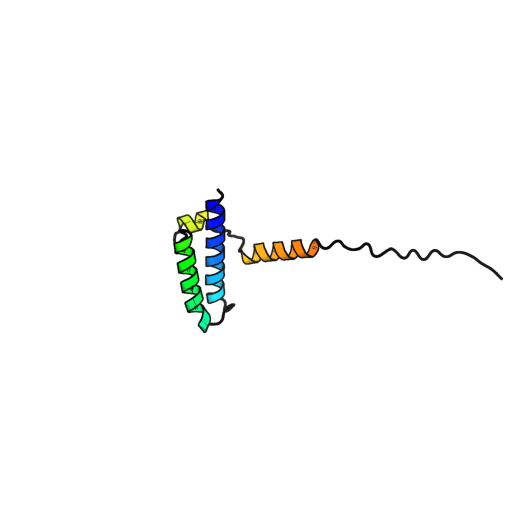.00 48.78 91 SER A O 1
ATOM 696 N N . ALA A 1 92 ? -41.353 -43.231 -13.798 1.00 58.09 92 ALA A N 1
ATOM 697 C CA . ALA A 1 92 ? -41.971 -44.337 -14.520 1.00 58.09 92 ALA A CA 1
ATOM 698 C C . ALA A 1 92 ? -43.495 -44.233 -14.353 1.00 58.09 92 ALA A C 1
ATOM 700 O O . ALA A 1 92 ? -43.961 -43.898 -13.259 1.00 58.09 92 ALA A O 1
ATOM 701 N N . PRO A 1 93 ? -44.273 -44.520 -15.408 1.00 55.47 93 PRO A N 1
ATOM 702 C CA . PRO A 1 93 ? -45.265 -45.578 -15.219 1.00 55.47 93 PRO A CA 1
ATOM 703 C C . PRO A 1 93 ? -45.543 -46.463 -16.455 1.00 55.47 93 PRO A C 1
ATOM 705 O O . PRO A 1 93 ? -45.356 -46.055 -17.595 1.00 55.47 93 PRO A O 1
ATOM 708 N N . ALA A 1 94 ? -46.090 -47.643 -16.130 1.00 46.94 94 ALA A N 1
ATOM 709 C CA . ALA A 1 94 ? -47.048 -48.483 -16.869 1.00 46.94 94 ALA A CA 1
ATOM 710 C C . ALA A 1 94 ? -46.590 -49.361 -18.064 1.00 46.94 94 ALA A C 1
ATOM 712 O O . ALA A 1 94 ? -46.259 -48.872 -19.136 1.00 46.94 94 ALA A O 1
ATOM 713 N N . ALA A 1 95 ? -46.614 -50.687 -17.816 1.00 54.97 95 ALA A N 1
ATOM 714 C CA . ALA A 1 95 ? -47.436 -51.755 -18.441 1.00 54.97 95 ALA A CA 1
ATOM 715 C C . ALA A 1 95 ? -48.020 -51.497 -19.862 1.00 54.97 95 ALA A C 1
ATOM 717 O O . ALA A 1 95 ? -48.435 -50.386 -20.156 1.00 54.97 95 ALA A O 1
ATOM 718 N N . SER A 1 96 ? -48.170 -52.434 -20.806 1.00 50.97 96 SER A N 1
ATOM 719 C CA . SER A 1 96 ? -48.420 -53.887 -20.784 1.00 50.97 96 SER A CA 1
ATOM 720 C C . SER A 1 96 ? -48.188 -54.469 -22.193 1.00 50.97 96 SER A C 1
ATOM 722 O O . SER A 1 96 ? -48.371 -53.730 -23.165 1.00 50.97 96 SER A O 1
ATOM 724 N N . SER A 1 97 ? -47.941 -55.784 -22.295 1.00 44.34 97 SER A N 1
ATOM 725 C CA . SER A 1 97 ? -48.544 -56.788 -23.219 1.00 44.34 97 SER A CA 1
ATOM 726 C C . SER A 1 97 ? -47.553 -57.891 -23.571 1.00 44.34 97 SER A C 1
ATOM 728 O O . SER A 1 97 ? -46.453 -57.554 -24.057 1.00 44.34 97 SER A O 1
#

Secondary structure (DSSP, 8-state):
-HHHHHHHHHHHHHHHHHHHHHHTSS-GGGHHHHHHHHHHHHHHHT--TT-HHHHHHH--TTS-HHHHHHHHHHHHHTTS-----------------